Protein AF-V9GK54-F1 (afdb_monomer_lite)

Sequence (85 aa):
MNKGNLAMTGSLAELQACGQGYVWEAVISPEEFAQMEPRHIVATRTVPEGILCRFIGEYAPIDHAHAAVPTLEDGYLALLRKGAL

Foldseek 3Di:
DAPPDDLDDDDLVQLQCQLALFKWKDFDAPVVVVVDDVQQFDDWDQDPSHIITMGGGNDDPDDPIDGDRGHSVSSNVSSNVVVVD

Secondary structure (DSSP, 8-state):
-BTTB----S-HHHHHHTTTTSEEEEEE-HHHHHHS-GGGEEEEEEETTEEEEEEESSS-SSTT-EE----HHHHHHHHHHHTT-

pLDDT: mean 87.71, std 13.13, range [45.03, 98.12]

Structure (mmCIF, N/CA/C/O backbone):
data_AF-V9GK54-F1
#
_entry.id   AF-V9GK54-F1
#
loop_
_atom_site.group_PDB
_atom_site.id
_atom_site.type_symbol
_atom_site.label_atom_id
_atom_site.label_alt_id
_atom_site.label_comp_id
_atom_site.label_asym_id
_atom_site.label_entity_id
_atom_site.label_seq_id
_atom_site.pdbx_PDB_ins_code
_atom_site.Cartn_x
_atom_site.Cartn_y
_atom_site.Cartn_z
_atom_site.occupancy
_atom_site.B_iso_or_equiv
_atom_site.auth_seq_id
_atom_site.auth_comp_id
_atom_site.auth_asym_id
_atom_site.auth_atom_id
_atom_site.pdbx_PDB_model_num
ATOM 1 N N . MET A 1 1 ? 13.876 -10.733 -5.796 1.00 46.78 1 MET A N 1
ATOM 2 C CA . MET A 1 1 ? 13.993 -12.199 -5.964 1.00 46.78 1 MET A CA 1
ATOM 3 C C . MET A 1 1 ? 12.726 -12.820 -5.406 1.00 46.78 1 MET A C 1
ATOM 5 O O . MET A 1 1 ? 12.381 -12.491 -4.281 1.00 46.78 1 MET A O 1
ATOM 9 N N . ASN A 1 2 ? 12.030 -13.669 -6.159 1.00 52.06 2 ASN A N 1
ATOM 10 C CA . ASN A 1 2 ? 10.894 -14.442 -5.645 1.00 52.06 2 ASN A CA 1
ATOM 11 C C . ASN A 1 2 ? 11.278 -15.923 -5.721 1.0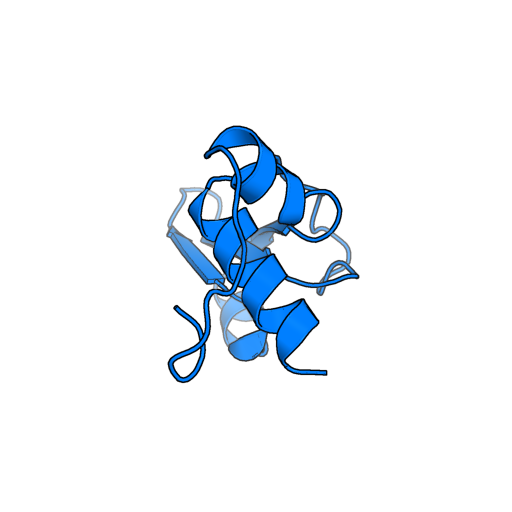0 52.06 2 ASN A C 1
ATOM 13 O O . ASN A 1 2 ? 11.585 -16.405 -6.808 1.00 52.06 2 ASN A O 1
ATOM 17 N N . LYS A 1 3 ? 11.346 -16.622 -4.580 1.00 58.47 3 LYS A N 1
ATOM 18 C CA . LYS A 1 3 ? 11.709 -18.055 -4.508 1.00 58.47 3 LYS A CA 1
ATOM 19 C C . LYS A 1 3 ? 12.990 -18.432 -5.290 1.00 58.47 3 LYS A C 1
ATOM 21 O O . LYS A 1 3 ? 13.030 -19.456 -5.958 1.00 58.47 3 LYS A O 1
ATOM 26 N N . GLY A 1 4 ? 14.030 -17.593 -5.239 1.00 58.47 4 GLY A N 1
ATOM 27 C CA . GLY A 1 4 ? 15.312 -17.849 -5.920 1.00 58.47 4 GLY A CA 1
ATOM 28 C C . GLY A 1 4 ? 15.355 -17.507 -7.416 1.00 58.47 4 GLY A C 1
ATOM 29 O O . GLY A 1 4 ? 16.417 -17.619 -8.017 1.00 58.47 4 GLY A O 1
ATOM 30 N N . ASN A 1 5 ? 14.254 -17.020 -8.000 1.00 55.91 5 ASN A N 1
ATOM 31 C CA . ASN A 1 5 ? 14.195 -16.606 -9.401 1.00 55.91 5 ASN A CA 1
ATOM 32 C C . ASN A 1 5 ? 14.150 -15.076 -9.550 1.00 55.91 5 ASN A C 1
ATOM 34 O O . ASN A 1 5 ? 13.632 -14.339 -8.693 1.00 55.91 5 ASN A O 1
ATOM 38 N N . LEU A 1 6 ? 14.720 -14.594 -10.656 1.00 60.31 6 LEU A N 1
ATOM 39 C CA . LEU A 1 6 ? 14.657 -13.198 -11.073 1.00 60.31 6 LEU A CA 1
ATOM 40 C C . LEU A 1 6 ? 13.204 -12.856 -11.420 1.00 60.31 6 LEU A C 1
ATOM 42 O O . LEU A 1 6 ? 12.676 -13.330 -12.417 1.00 60.31 6 LEU A O 1
ATOM 46 N N . ALA A 1 7 ? 12.549 -12.075 -10.558 1.00 64.31 7 ALA A N 1
ATOM 47 C CA . ALA A 1 7 ? 11.126 -11.759 -10.702 1.00 64.31 7 ALA A CA 1
ATOM 48 C C . ALA A 1 7 ? 10.851 -10.798 -11.872 1.00 64.31 7 ALA A C 1
ATOM 50 O O . ALA A 1 7 ? 9.770 -10.834 -12.446 1.00 64.31 7 ALA A O 1
ATOM 51 N N . MET A 1 8 ? 11.822 -9.943 -12.210 1.00 68.25 8 MET A N 1
ATOM 52 C CA . MET A 1 8 ? 11.763 -9.006 -13.331 1.00 68.25 8 MET A CA 1
ATOM 53 C C . MET A 1 8 ? 13.169 -8.468 -13.635 1.00 68.25 8 MET A C 1
ATOM 55 O O . MET A 1 8 ? 13.975 -8.288 -12.720 1.00 68.25 8 MET A O 1
ATOM 59 N N . THR A 1 9 ? 13.439 -8.171 -14.906 1.00 65.94 9 THR A N 1
ATOM 60 C CA . THR A 1 9 ? 14.533 -7.296 -15.359 1.00 65.94 9 THR A CA 1
ATOM 61 C C . THR A 1 9 ? 13.935 -5.999 -15.888 1.00 65.94 9 THR A C 1
ATOM 63 O O . THR A 1 9 ? 13.069 -6.057 -16.754 1.00 65.94 9 THR A O 1
ATOM 66 N N . GLY A 1 10 ? 14.384 -4.849 -15.391 1.00 75.00 10 GLY A N 1
ATOM 67 C CA . GLY A 1 10 ? 13.919 -3.539 -15.847 1.00 75.00 10 GLY A CA 1
ATOM 68 C C . GLY A 1 10 ? 14.372 -2.408 -14.925 1.00 75.00 10 GLY A C 1
ATOM 69 O O . GLY A 1 10 ? 15.060 -2.632 -13.928 1.00 75.00 10 GLY A O 1
ATOM 70 N N . SER A 1 11 ? 13.994 -1.189 -15.281 1.00 86.12 11 SER A N 1
ATOM 71 C CA . SER A 1 11 ? 14.189 0.037 -14.515 1.00 86.12 11 SER A CA 1
ATOM 72 C C . SER A 1 11 ? 13.240 0.128 -13.313 1.00 86.12 11 SER A C 1
ATOM 74 O O . SER A 1 11 ? 12.207 -0.540 -13.239 1.00 86.12 11 SER A O 1
ATOM 76 N N . LEU A 1 12 ? 13.564 1.017 -12.369 1.00 86.50 12 LEU A N 1
ATOM 77 C CA . LEU A 1 12 ? 12.694 1.311 -11.224 1.00 86.50 12 LEU A CA 1
ATOM 78 C C . LEU A 1 12 ? 11.325 1.855 -11.667 1.00 86.50 12 LEU A C 1
ATOM 80 O O . LEU A 1 12 ? 10.315 1.549 -11.041 1.00 86.50 12 LEU A O 1
ATOM 84 N N . ALA A 1 13 ? 11.284 2.615 -12.765 1.00 88.75 13 ALA A N 1
ATOM 85 C CA . ALA A 1 13 ? 10.043 3.145 -13.321 1.00 88.75 13 ALA A CA 1
ATOM 86 C C . ALA A 1 13 ? 9.132 2.027 -13.851 1.00 88.75 13 ALA A C 1
ATOM 88 O O . ALA A 1 13 ? 7.931 2.035 -13.593 1.00 88.75 13 ALA A O 1
ATOM 89 N N . GLU A 1 14 ? 9.702 1.032 -14.535 1.00 89.06 14 GLU A N 1
ATOM 90 C CA . GLU A 1 14 ? 8.954 -0.141 -15.002 1.00 89.06 14 GLU A CA 1
ATOM 91 C C . GLU A 1 14 ? 8.452 -0.988 -13.828 1.00 89.06 14 GLU A C 1
ATOM 93 O O . GLU A 1 14 ? 7.323 -1.479 -13.859 1.00 89.06 14 GLU A O 1
ATOM 98 N N . LEU A 1 15 ? 9.247 -1.105 -12.757 1.00 90.44 15 LEU A N 1
ATOM 99 C CA . LEU A 1 15 ? 8.812 -1.809 -11.554 1.00 90.44 15 LEU A CA 1
ATOM 100 C C . LEU A 1 15 ? 7.634 -1.083 -10.903 1.00 90.44 15 LEU A C 1
ATOM 102 O O . LEU A 1 15 ? 6.621 -1.710 -10.621 1.00 90.44 15 LEU A O 1
ATOM 106 N N . GLN A 1 16 ? 7.724 0.236 -10.728 1.00 92.94 16 GLN A N 1
ATOM 107 C CA . GLN A 1 16 ? 6.633 1.055 -10.198 1.00 92.94 16 GLN A CA 1
ATOM 108 C C . GLN A 1 16 ? 5.356 0.932 -11.051 1.00 92.94 16 GLN A C 1
ATOM 110 O O . GLN A 1 16 ? 4.265 0.751 -10.507 1.00 92.94 16 GLN A O 1
ATOM 115 N N . ALA A 1 17 ? 5.484 0.943 -12.382 1.00 93.06 17 ALA A N 1
ATOM 116 C CA . ALA A 1 17 ? 4.359 0.780 -13.304 1.00 93.06 17 ALA A CA 1
ATOM 117 C C . ALA A 1 17 ? 3.624 -0.566 -13.146 1.00 93.06 17 ALA A C 1
ATOM 119 O O . ALA A 1 17 ? 2.435 -0.654 -13.450 1.00 93.06 17 ALA A O 1
ATOM 120 N N . CYS A 1 18 ? 4.270 -1.607 -12.602 1.00 91.81 18 CYS A N 1
ATOM 121 C CA . CYS A 1 18 ? 3.617 -2.897 -12.344 1.00 91.81 18 CYS A CA 1
ATOM 122 C C . CYS A 1 18 ? 2.438 -2.803 -11.362 1.00 91.81 18 CYS A C 1
ATOM 124 O O . CYS A 1 18 ? 1.547 -3.661 -11.410 1.00 91.81 18 CYS A O 1
ATOM 126 N N . GLY A 1 19 ? 2.436 -1.788 -10.490 1.00 92.75 19 GLY A N 1
ATOM 127 C CA . GLY A 1 19 ? 1.361 -1.518 -9.535 1.00 92.75 19 GLY A CA 1
ATOM 128 C C . GLY A 1 19 ? 0.198 -0.723 -10.128 1.00 92.75 19 GLY A C 1
ATOM 129 O O . GLY A 1 19 ? -0.824 -0.541 -9.474 1.00 92.75 19 GLY A O 1
ATOM 130 N N . GLN A 1 20 ? 0.312 -0.227 -11.359 1.00 93.94 20 GLN A N 1
ATOM 131 C CA . GLN A 1 20 ? -0.707 0.649 -11.923 1.00 93.94 20 GLN A CA 1
ATOM 132 C C . GLN A 1 20 ? -2.018 -0.108 -12.157 1.00 93.94 20 GLN A C 1
ATOM 134 O O . GLN A 1 20 ? -2.026 -1.169 -12.778 1.00 93.94 20 GLN A O 1
ATOM 139 N N . GLY A 1 21 ? -3.119 0.429 -11.621 1.00 93.81 21 GLY A N 1
ATOM 140 C CA . GLY A 1 21 ? -4.426 -0.239 -11.610 1.00 93.81 21 GLY A CA 1
ATOM 141 C C . GLY A 1 21 ? -4.593 -1.310 -10.524 1.00 93.81 21 GLY A C 1
ATOM 142 O O . GLY A 1 21 ? -5.624 -1.966 -10.499 1.00 93.81 21 GLY A O 1
ATOM 143 N N . TYR A 1 22 ? -3.607 -1.488 -9.635 1.00 94.50 22 TYR A N 1
ATOM 144 C CA . TYR A 1 22 ? -3.648 -2.476 -8.549 1.00 94.50 22 TYR A CA 1
ATOM 145 C C . TYR A 1 22 ? -3.568 -1.853 -7.156 1.00 94.50 22 TYR A C 1
ATOM 147 O O . TYR A 1 22 ? -3.533 -2.588 -6.173 1.00 94.50 22 TYR A O 1
ATOM 155 N N . VAL A 1 23 ? -3.470 -0.529 -7.050 1.00 95.75 23 VAL A N 1
ATOM 156 C CA . VAL A 1 23 ? -3.196 0.152 -5.783 1.00 95.75 23 VAL A CA 1
ATOM 157 C C . VAL A 1 23 ? -4.319 1.111 -5.456 1.00 95.75 23 VAL A C 1
ATOM 159 O O . VAL A 1 23 ? -4.718 1.927 -6.291 1.00 95.75 23 VAL A O 1
ATOM 162 N N . TRP A 1 24 ? -4.790 1.015 -4.220 1.00 97.31 24 TRP A N 1
ATOM 163 C CA . TRP A 1 24 ? -5.934 1.766 -3.729 1.00 97.31 24 TRP A CA 1
ATOM 164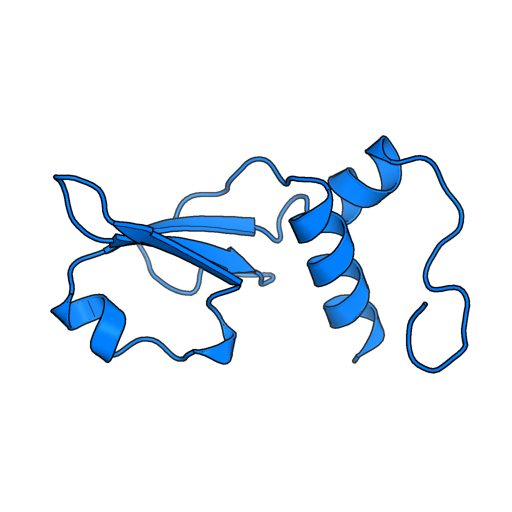 C C . TRP A 1 24 ? -5.612 2.397 -2.383 1.00 97.31 24 TRP A C 1
ATOM 166 O O . TRP A 1 24 ? -4.838 1.842 -1.602 1.00 97.31 24 TRP A O 1
ATOM 176 N N . GLU A 1 25 ? -6.237 3.529 -2.092 1.00 97.50 25 GLU A N 1
ATOM 177 C CA . GLU A 1 25 ? -6.146 4.199 -0.800 1.00 97.50 25 GLU A CA 1
ATOM 178 C C . GLU A 1 25 ? -7.520 4.607 -0.288 1.00 97.50 25 GLU A C 1
ATOM 180 O O . GLU A 1 25 ? -8.420 4.947 -1.055 1.00 97.50 25 GLU A O 1
ATOM 185 N N . ALA A 1 26 ? -7.671 4.585 1.031 1.00 97.81 26 ALA A N 1
ATOM 186 C CA . ALA A 1 26 ? -8.820 5.147 1.722 1.00 97.81 26 ALA A CA 1
ATOM 187 C C . ALA A 1 26 ? -8.417 5.590 3.123 1.00 97.81 26 ALA A C 1
ATOM 189 O O . ALA A 1 26 ? -7.552 4.975 3.748 1.00 97.81 26 ALA A O 1
ATOM 190 N N . VAL A 1 27 ? -9.079 6.624 3.632 1.00 98.12 27 VAL A N 1
ATOM 191 C CA . VAL A 1 27 ? -9.081 6.906 5.067 1.00 98.12 27 VAL A CA 1
ATOM 192 C C . VAL A 1 27 ? -10.305 6.221 5.650 1.00 98.12 27 VAL A C 1
ATOM 194 O O . VAL A 1 27 ? -11.416 6.531 5.234 1.00 98.12 27 VAL A O 1
ATOM 197 N N . ILE A 1 28 ? -10.083 5.299 6.582 1.00 97.19 28 ILE A N 1
ATOM 198 C CA . ILE A 1 28 ? -11.144 4.523 7.231 1.00 97.19 28 ILE A CA 1
ATOM 199 C C . ILE A 1 28 ? -11.150 4.760 8.737 1.00 97.19 28 ILE A C 1
ATOM 201 O O . ILE A 1 28 ? -10.134 5.163 9.320 1.00 97.19 28 ILE A O 1
ATOM 205 N N . SER A 1 29 ? -12.283 4.498 9.379 1.00 97.38 29 SER A N 1
ATOM 206 C CA . SER A 1 29 ? -12.380 4.565 10.835 1.00 97.38 29 SER A CA 1
ATOM 207 C C . SER A 1 29 ? -11.623 3.402 11.507 1.00 97.38 29 SER A C 1
ATOM 209 O O . SER A 1 29 ? -11.360 2.371 10.876 1.00 97.38 29 SER A O 1
ATOM 211 N N . PRO A 1 30 ? -11.265 3.513 12.800 1.00 95.62 30 PRO A N 1
ATOM 212 C CA . PRO A 1 30 ? -10.708 2.391 13.558 1.00 95.62 30 PRO A CA 1
ATOM 213 C C . PRO A 1 30 ? -11.624 1.157 13.581 1.00 95.62 30 PRO A C 1
ATOM 215 O O . PRO A 1 30 ? -11.137 0.027 13.564 1.00 95.62 30 PRO A O 1
ATOM 218 N N . GLU A 1 31 ? -12.942 1.362 13.604 1.00 96.00 31 GLU A N 1
ATOM 219 C CA . GLU A 1 31 ? -13.941 0.293 13.566 1.00 96.00 31 GLU A CA 1
ATOM 220 C C . GLU A 1 31 ? -13.947 -0.418 12.212 1.00 96.00 31 GLU A C 1
ATOM 222 O O . GLU A 1 31 ? -13.932 -1.647 12.181 1.00 96.00 31 GLU A O 1
ATOM 227 N N . GLU A 1 32 ? -13.916 0.329 11.104 1.00 95.12 32 GLU A N 1
ATOM 228 C CA . GLU A 1 32 ? -13.784 -0.244 9.760 1.00 95.12 32 GLU A CA 1
ATOM 229 C C . GLU A 1 32 ? -12.467 -1.013 9.623 1.00 95.12 32 GLU A C 1
ATOM 231 O O . GLU A 1 32 ? -12.463 -2.154 9.164 1.00 95.12 32 GLU A O 1
ATOM 236 N N . PHE A 1 33 ? -11.357 -0.438 10.099 1.00 94.62 33 PHE A N 1
ATOM 237 C CA . PHE A 1 33 ? -10.044 -1.086 10.085 1.00 94.62 33 PHE A CA 1
ATOM 238 C C . PHE A 1 33 ? -10.043 -2.425 10.831 1.00 94.62 33 PHE A C 1
ATOM 240 O O . PHE A 1 33 ? -9.456 -3.392 10.348 1.00 94.62 33 PHE A O 1
ATOM 247 N N . ALA A 1 34 ? -10.735 -2.516 11.969 1.00 93.56 34 ALA A N 1
ATOM 248 C CA . ALA A 1 34 ? -10.850 -3.756 12.734 1.00 93.56 34 ALA A CA 1
ATOM 249 C C . ALA A 1 34 ? -11.628 -4.868 12.001 1.00 93.56 34 ALA A C 1
ATOM 251 O O . ALA A 1 34 ? -11.455 -6.040 12.334 1.00 93.56 34 ALA A O 1
ATOM 252 N N . GLN A 1 35 ? -12.469 -4.519 11.020 1.00 92.75 35 GLN A N 1
ATOM 253 C CA . GLN A 1 35 ? -13.224 -5.472 10.194 1.00 92.75 35 GLN A CA 1
ATOM 254 C C . GLN A 1 35 ? -12.503 -5.844 8.890 1.00 92.75 35 GLN A C 1
ATOM 256 O O . GLN A 1 35 ? -12.960 -6.726 8.162 1.00 92.75 35 GLN A O 1
ATOM 261 N N . MET A 1 36 ? -11.389 -5.182 8.567 1.00 90.38 36 MET A N 1
ATOM 262 C CA . MET A 1 36 ? -10.673 -5.432 7.322 1.00 90.38 36 MET A CA 1
ATOM 263 C C . MET A 1 36 ? -9.913 -6.757 7.350 1.00 90.38 36 MET A C 1
ATOM 265 O O . MET A 1 36 ? -9.182 -7.065 8.288 1.00 90.38 36 MET A O 1
ATOM 269 N N . GLU A 1 37 ? -9.987 -7.490 6.239 1.00 88.38 37 GLU A N 1
ATOM 270 C CA . GLU A 1 37 ? -9.111 -8.631 5.974 1.00 88.38 37 GLU A CA 1
ATOM 271 C C . GLU A 1 37 ? -7.648 -8.157 5.844 1.00 88.38 37 GLU A C 1
ATOM 273 O O . GLU A 1 37 ? -7.313 -7.475 4.863 1.00 88.38 37 GLU A O 1
ATOM 278 N N . PRO A 1 38 ? -6.730 -8.538 6.762 1.00 85.38 38 PRO A N 1
ATOM 279 C CA . PRO A 1 38 ? -5.363 -8.000 6.794 1.00 85.38 38 PRO A CA 1
ATOM 280 C C . PRO A 1 38 ? -4.574 -8.250 5.508 1.00 85.38 38 PRO A C 1
ATOM 282 O O . PRO A 1 38 ? -3.643 -7.524 5.180 1.00 85.38 38 PRO A O 1
ATOM 285 N N . ARG A 1 39 ? -4.964 -9.274 4.741 1.00 85.38 39 ARG A N 1
ATOM 286 C CA . ARG A 1 39 ? -4.336 -9.640 3.466 1.00 85.38 39 ARG A CA 1
ATOM 287 C C . ARG A 1 39 ? -4.516 -8.575 2.385 1.00 85.38 39 ARG A C 1
ATOM 289 O O . ARG A 1 39 ? -3.759 -8.584 1.417 1.00 85.38 39 ARG A O 1
ATOM 296 N N . HIS A 1 40 ? -5.491 -7.678 2.503 1.00 84.81 40 HIS A N 1
ATOM 297 C CA . HIS A 1 40 ? -5.696 -6.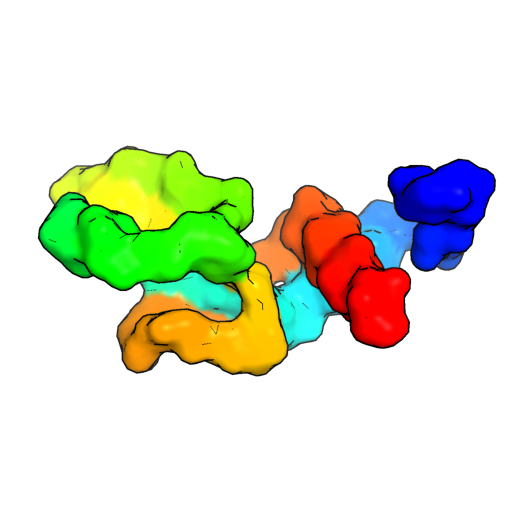601 1.533 1.00 84.81 40 HIS A CA 1
ATOM 298 C C . HIS A 1 40 ? -4.874 -5.348 1.845 1.00 84.81 40 HIS A C 1
ATOM 300 O O . HIS A 1 40 ? -4.656 -4.543 0.943 1.00 84.81 40 HIS A O 1
ATOM 306 N N . ILE A 1 41 ? -4.383 -5.203 3.079 1.00 92.50 41 ILE A N 1
ATOM 307 C CA . ILE A 1 41 ? -3.676 -4.014 3.559 1.00 92.50 41 ILE A CA 1
ATOM 308 C C . ILE A 1 41 ? -2.170 -4.216 3.403 1.00 92.50 41 ILE A C 1
ATOM 310 O O . ILE A 1 41 ? -1.619 -5.218 3.851 1.00 92.50 41 ILE A O 1
ATOM 314 N N . VAL A 1 42 ? -1.499 -3.254 2.771 1.00 92.88 42 VAL A N 1
ATOM 315 C CA . VAL A 1 42 ? -0.036 -3.267 2.602 1.00 92.88 42 VAL A CA 1
ATOM 316 C C . VAL A 1 42 ? 0.662 -2.190 3.419 1.00 92.88 42 VAL A C 1
ATOM 318 O O . VAL A 1 42 ? 1.811 -2.375 3.804 1.00 92.88 42 VAL A O 1
ATOM 321 N N . ALA A 1 43 ? -0.032 -1.096 3.734 1.00 93.31 43 ALA A N 1
ATOM 322 C CA . ALA A 1 43 ? 0.477 -0.062 4.621 1.00 93.31 43 ALA A CA 1
ATOM 323 C C . ALA A 1 43 ? -0.665 0.657 5.342 1.00 93.31 43 ALA A C 1
ATOM 325 O O . ALA A 1 43 ? -1.791 0.735 4.846 1.00 93.31 43 ALA A O 1
ATOM 326 N N . THR A 1 44 ? -0.348 1.216 6.506 1.00 95.62 44 THR A N 1
ATOM 327 C CA . THR A 1 44 ? -1.277 1.995 7.329 1.00 95.62 44 THR A CA 1
ATOM 328 C C . THR A 1 44 ? -0.572 3.212 7.900 1.00 95.62 44 THR A C 1
ATOM 330 O O . THR A 1 44 ? 0.573 3.111 8.346 1.00 95.62 44 THR A O 1
ATOM 333 N N . ARG A 1 45 ? -1.269 4.343 7.968 1.00 95.94 45 ARG A N 1
ATOM 334 C CA . ARG A 1 45 ? -0.798 5.554 8.640 1.00 95.94 45 ARG A CA 1
ATOM 335 C C . ARG A 1 45 ? -1.961 6.243 9.341 1.00 95.94 45 ARG A C 1
ATOM 337 O O . ARG A 1 45 ? -2.956 6.567 8.704 1.00 95.94 45 ARG A O 1
ATOM 344 N N . THR A 1 46 ? -1.821 6.525 10.631 1.00 96.94 46 THR A N 1
ATOM 345 C CA . THR A 1 46 ? -2.796 7.350 11.355 1.00 96.94 46 THR A CA 1
ATOM 346 C C . THR A 1 46 ? -2.747 8.791 10.848 1.00 96.94 46 THR A C 1
ATOM 348 O O . THR A 1 46 ? -1.668 9.370 10.705 1.00 96.94 46 THR A O 1
ATOM 351 N N . VAL A 1 47 ? -3.916 9.361 10.581 1.00 97.12 47 VAL A N 1
ATOM 352 C CA . VAL A 1 47 ? -4.136 10.755 10.175 1.00 97.12 47 VAL A CA 1
ATOM 353 C C . VAL A 1 47 ? -5.242 11.359 11.055 1.00 97.12 47 VAL A C 1
ATOM 355 O O . VAL A 1 47 ? -5.964 10.601 11.702 1.00 97.12 47 VAL A O 1
ATOM 358 N N . PRO A 1 48 ? -5.393 12.694 11.143 1.00 97.44 48 PRO A N 1
ATOM 359 C CA . PRO A 1 48 ? -6.448 13.305 11.962 1.00 97.44 48 PRO A CA 1
ATOM 360 C C . PRO A 1 48 ? -7.861 12.797 11.642 1.00 97.44 48 PRO A C 1
ATOM 362 O O . PRO A 1 48 ? -8.701 12.703 12.532 1.00 97.44 48 PRO A O 1
ATOM 365 N N . GLU A 1 49 ? -8.105 12.442 10.383 1.00 96.06 49 GLU A N 1
ATOM 366 C CA . GLU A 1 49 ? -9.393 11.985 9.869 1.00 96.06 49 GLU A CA 1
ATOM 367 C C . GLU A 1 49 ? -9.642 10.477 10.076 1.00 96.06 49 GLU A C 1
ATOM 369 O O . GLU A 1 49 ? -10.743 10.008 9.803 1.00 96.06 49 GLU A O 1
ATOM 374 N N . GLY A 1 50 ? -8.652 9.707 10.549 1.00 97.00 50 GLY A N 1
ATOM 375 C CA . GLY A 1 50 ? -8.768 8.259 10.747 1.00 97.00 50 GLY A CA 1
ATOM 376 C C . GLY A 1 50 ? -7.477 7.495 10.447 1.00 97.00 50 GLY A C 1
ATOM 377 O O . GLY A 1 50 ? -6.375 7.897 10.825 1.00 97.00 50 GLY A O 1
ATOM 378 N N . ILE A 1 51 ? -7.598 6.358 9.766 1.00 97.69 51 ILE A N 1
ATOM 379 C CA . ILE A 1 51 ? -6.466 5.518 9.368 1.00 97.69 51 ILE A CA 1
ATOM 380 C C . ILE A 1 51 ? -6.385 5.513 7.846 1.00 97.69 51 ILE A C 1
ATOM 382 O O . ILE A 1 51 ? -7.218 4.909 7.174 1.00 97.69 51 ILE A O 1
ATOM 386 N N . LEU A 1 52 ? -5.359 6.163 7.293 1.00 97.44 52 LEU A N 1
ATOM 387 C CA . LEU A 1 52 ? -5.033 6.029 5.879 1.00 97.44 52 LEU A CA 1
ATOM 388 C C . LEU A 1 52 ? -4.494 4.620 5.643 1.00 97.44 52 LEU A C 1
ATOM 390 O O . LEU A 1 52 ? -3.405 4.274 6.107 1.00 97.44 52 LEU A O 1
ATOM 394 N N . CYS A 1 53 ? -5.261 3.821 4.919 1.00 97.12 53 CYS A N 1
ATOM 395 C CA . CYS A 1 53 ? -4.897 2.479 4.515 1.00 97.12 53 CYS A CA 1
ATOM 396 C C . CYS A 1 53 ? -4.533 2.468 3.037 1.00 97.12 53 CYS A C 1
ATOM 398 O O . CYS A 1 53 ? -5.224 3.062 2.207 1.00 97.12 53 CYS A O 1
ATOM 400 N N . ARG A 1 54 ? -3.457 1.748 2.725 1.00 96.88 54 ARG A N 1
ATOM 401 C CA . ARG A 1 54 ? -3.052 1.432 1.362 1.00 96.88 54 ARG A CA 1
ATOM 402 C C . ARG A 1 54 ? -3.319 -0.037 1.102 1.00 96.88 54 ARG A C 1
ATOM 404 O O . ARG A 1 54 ? -2.930 -0.898 1.898 1.00 96.88 54 ARG A O 1
ATOM 411 N N . PHE A 1 55 ? -3.970 -0.312 -0.017 1.00 95.19 55 PHE A N 1
ATOM 412 C CA . PHE A 1 55 ? -4.396 -1.642 -0.415 1.00 95.19 55 PHE A CA 1
ATOM 413 C C . PHE A 1 55 ? -3.775 -2.040 -1.742 1.00 95.19 55 PHE A C 1
ATOM 415 O O . PHE A 1 55 ? -3.463 -1.187 -2.577 1.00 95.19 55 PHE A O 1
ATOM 422 N N . ILE A 1 56 ? -3.661 -3.351 -1.952 1.00 92.06 56 ILE A N 1
ATOM 423 C CA . ILE A 1 56 ? -3.201 -3.897 -3.224 1.00 92.06 56 ILE A CA 1
ATOM 424 C C . ILE A 1 56 ? -4.114 -5.026 -3.719 1.00 92.06 56 ILE A C 1
ATOM 426 O O . ILE A 1 56 ? -4.394 -5.986 -2.996 1.00 92.06 56 ILE A O 1
ATOM 430 N N . GLY A 1 57 ? -4.571 -4.929 -4.963 1.00 91.31 57 GLY A N 1
ATOM 431 C CA . GLY A 1 57 ? -5.513 -5.866 -5.572 1.00 91.31 57 GLY A CA 1
ATOM 432 C C . GLY A 1 57 ? -6.106 -5.323 -6.869 1.00 91.31 57 GLY A C 1
ATOM 433 O O . GLY A 1 57 ? -6.078 -4.122 -7.111 1.00 91.31 57 GLY A O 1
ATOM 434 N N . GLU A 1 58 ? -6.638 -6.215 -7.704 1.00 90.81 58 GLU A N 1
ATOM 435 C CA . GLU A 1 58 ? -7.271 -5.847 -8.983 1.00 90.81 58 GLU A CA 1
ATOM 436 C C . GLU A 1 58 ? -8.522 -4.974 -8.793 1.00 90.81 58 GLU A C 1
ATOM 438 O O . GLU A 1 58 ? -8.826 -4.126 -9.627 1.00 90.81 58 GLU A O 1
ATOM 443 N N . TYR A 1 59 ? -9.204 -5.132 -7.657 1.00 92.00 59 TYR A N 1
ATOM 444 C CA . TYR A 1 59 ? -10.385 -4.361 -7.289 1.00 92.00 59 TYR A CA 1
ATOM 445 C C . TYR A 1 59 ? -10.176 -3.651 -5.954 1.00 92.00 59 TYR A C 1
ATOM 447 O O . TYR A 1 59 ? -9.453 -4.142 -5.080 1.00 92.00 59 TYR A O 1
ATOM 455 N N . ALA A 1 60 ? -10.844 -2.509 -5.796 1.00 92.81 60 ALA A N 1
ATOM 456 C CA . ALA A 1 60 ? -10.936 -1.816 -4.522 1.00 92.81 60 ALA A CA 1
ATOM 457 C C . ALA A 1 60 ? -11.607 -2.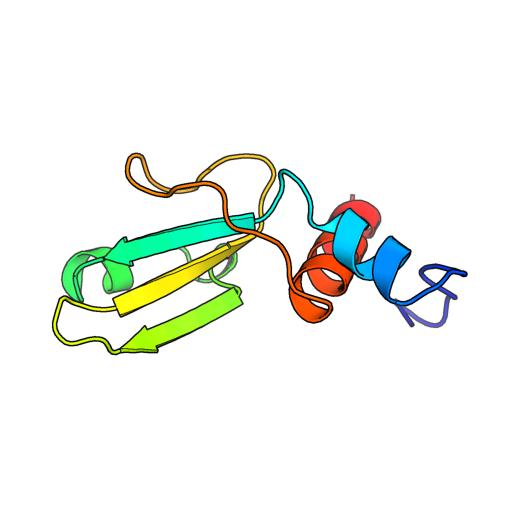738 -3.483 1.00 92.81 60 ALA A C 1
ATOM 459 O O . ALA A 1 60 ? -12.684 -3.268 -3.757 1.00 92.81 60 ALA A O 1
ATOM 460 N N . PRO A 1 61 ? -11.004 -2.949 -2.299 1.00 90.88 61 PRO A N 1
ATOM 461 C CA . PRO A 1 61 ? -11.579 -3.838 -1.290 1.00 90.88 61 PRO A CA 1
ATOM 462 C C . PRO A 1 61 ? -12.762 -3.210 -0.537 1.00 90.88 61 PRO A C 1
ATOM 464 O O . PRO A 1 61 ? -13.450 -3.919 0.192 1.00 90.88 61 PRO A O 1
ATOM 467 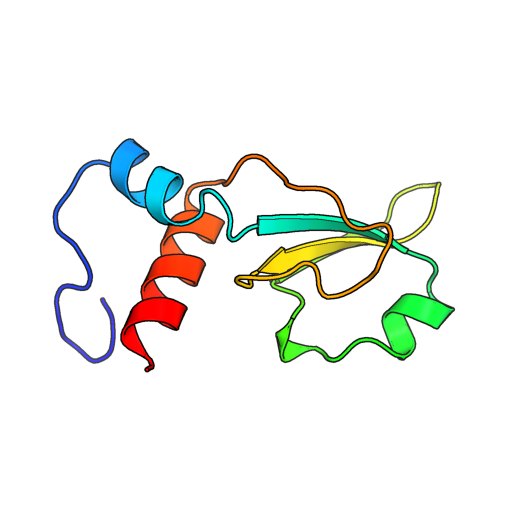N N . ILE A 1 62 ? -12.972 -1.898 -0.686 1.00 93.50 62 ILE A N 1
ATOM 468 C CA . ILE A 1 62 ? -14.039 -1.115 -0.053 1.00 93.50 62 ILE A CA 1
ATOM 469 C C . ILE A 1 62 ? -14.524 -0.020 -1.011 1.00 93.50 62 ILE A C 1
ATOM 471 O O . ILE A 1 62 ? -13.739 0.510 -1.800 1.00 93.50 62 ILE A O 1
ATOM 475 N N . ASP A 1 63 ? -15.801 0.347 -0.903 1.00 93.06 63 ASP A N 1
ATOM 476 C CA . ASP A 1 63 ? -16.496 1.199 -1.881 1.00 93.06 63 ASP A CA 1
ATOM 477 C C . ASP A 1 63 ? -15.907 2.607 -2.032 1.00 93.06 63 ASP A C 1
ATOM 479 O O . ASP A 1 63 ? -15.953 3.193 -3.111 1.00 93.06 63 ASP A O 1
ATOM 483 N N . HIS A 1 64 ? -15.358 3.168 -0.955 1.00 94.94 64 HIS A N 1
ATOM 484 C CA . HIS A 1 64 ? -14.827 4.532 -0.942 1.00 94.94 64 HIS A CA 1
ATOM 485 C C . HIS A 1 64 ? -13.299 4.589 -1.116 1.00 94.94 64 HIS A C 1
ATOM 487 O O . HIS A 1 64 ? -12.701 5.660 -0.974 1.00 94.94 64 HIS A O 1
ATOM 493 N N . ALA A 1 65 ? -12.651 3.460 -1.428 1.00 96.88 65 ALA A N 1
ATOM 494 C CA . ALA A 1 65 ? -11.247 3.471 -1.812 1.00 96.88 65 ALA A CA 1
ATOM 495 C C . ALA A 1 65 ? -11.077 4.026 -3.229 1.00 96.88 65 ALA A C 1
ATOM 497 O O . ALA A 1 65 ? -11.837 3.718 -4.145 1.00 96.88 65 ALA A O 1
ATOM 498 N N . HIS A 1 66 ? -10.045 4.838 -3.417 1.00 97.06 66 HIS A N 1
ATOM 499 C CA . HIS A 1 66 ? -9.715 5.450 -4.698 1.00 97.06 66 HIS A CA 1
ATOM 500 C C . HIS A 1 66 ? -8.388 4.916 -5.224 1.00 97.06 66 HIS A C 1
ATOM 502 O O . HIS A 1 66 ? -7.513 4.514 -4.458 1.00 97.06 66 HIS A O 1
ATOM 508 N N . ALA A 1 67 ? -8.239 4.905 -6.548 1.00 96.94 67 ALA A N 1
ATOM 509 C CA . ALA A 1 67 ? -6.992 4.504 -7.179 1.00 96.94 67 ALA A CA 1
ATOM 510 C C . ALA A 1 67 ? -5.861 5.451 -6.754 1.00 96.94 67 ALA A C 1
ATOM 512 O O . ALA A 1 67 ? -6.010 6.673 -6.816 1.00 96.94 67 ALA A O 1
ATOM 513 N N . ALA A 1 68 ? -4.726 4.882 -6.357 1.00 96.31 68 ALA A N 1
ATOM 514 C CA . ALA A 1 68 ? -3.558 5.639 -5.935 1.00 96.31 68 ALA A CA 1
ATOM 515 C C . ALA A 1 68 ? -2.401 5.470 -6.923 1.00 96.31 68 ALA A C 1
ATOM 517 O O . ALA A 1 68 ? -2.252 4.438 -7.582 1.00 96.31 68 ALA A O 1
ATOM 518 N N . VAL A 1 69 ? -1.548 6.493 -7.014 1.00 95.56 69 VAL A N 1
ATOM 519 C CA . VAL A 1 69 ? -0.314 6.407 -7.802 1.00 95.56 69 VAL A CA 1
ATOM 520 C C . VAL A 1 69 ? 0.625 5.406 -7.116 1.00 95.56 69 VAL A C 1
ATOM 522 O O . VAL A 1 69 ? 0.940 5.602 -5.937 1.00 95.56 69 VAL A O 1
ATOM 525 N N . PRO A 1 70 ? 1.079 4.341 -7.802 1.00 95.25 70 PRO A N 1
ATOM 526 C CA . PRO A 1 70 ? 1.968 3.350 -7.208 1.00 95.25 70 PRO A CA 1
ATOM 527 C C . PRO A 1 70 ? 3.326 3.946 -6.844 1.00 95.25 70 PRO A C 1
ATOM 529 O O . PRO A 1 70 ? 3.876 4.764 -7.582 1.00 95.25 70 PRO A O 1
ATOM 532 N N . THR A 1 71 ? 3.891 3.476 -5.741 1.00 94.00 71 THR A N 1
ATOM 533 C CA . THR A 1 71 ? 5.305 3.614 -5.394 1.00 94.00 71 THR A CA 1
ATOM 534 C C . THR A 1 71 ? 6.091 2.414 -5.932 1.00 94.00 71 THR A C 1
ATOM 536 O O . THR A 1 71 ? 5.523 1.454 -6.461 1.00 94.00 71 THR A O 1
ATOM 539 N N . LEU A 1 72 ? 7.416 2.439 -5.781 1.00 92.19 72 LEU A N 1
ATOM 540 C CA . LEU A 1 72 ? 8.261 1.298 -6.133 1.00 92.19 72 LEU A CA 1
ATOM 541 C C . LEU A 1 72 ? 7.902 0.033 -5.331 1.00 92.19 72 LEU A C 1
ATOM 543 O O . LEU A 1 72 ? 7.910 -1.068 -5.880 1.00 92.19 72 LEU A O 1
ATOM 547 N N . GLU A 1 73 ? 7.573 0.199 -4.047 1.00 91.38 73 GLU A N 1
ATOM 548 C CA . GLU A 1 73 ? 7.168 -0.897 -3.164 1.00 91.38 73 GLU A CA 1
ATOM 549 C C . GLU A 1 73 ? 5.864 -1.538 -3.646 1.00 91.38 73 GLU A C 1
ATOM 551 O O . GLU A 1 73 ? 5.785 -2.760 -3.764 1.00 91.38 73 GLU A O 1
ATOM 556 N N . ASP A 1 74 ? 4.877 -0.728 -4.034 1.00 93.50 74 ASP A N 1
ATOM 557 C CA . ASP A 1 74 ? 3.619 -1.246 -4.577 1.00 93.50 74 ASP A CA 1
ATOM 558 C C . ASP A 1 74 ? 3.826 -2.001 -5.887 1.00 93.50 7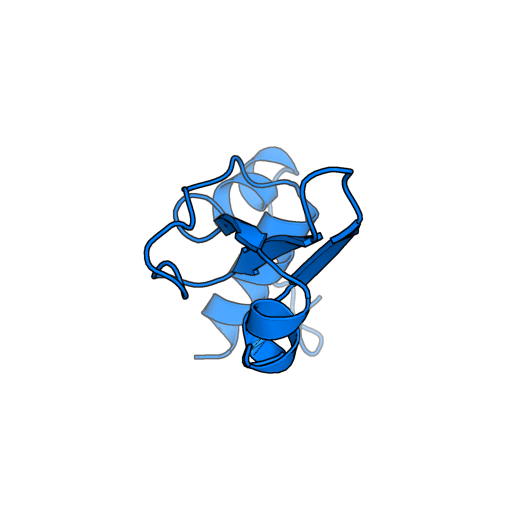4 ASP A C 1
ATOM 560 O O . ASP A 1 74 ? 3.243 -3.062 -6.101 1.00 93.50 74 ASP A O 1
ATOM 564 N N . GLY A 1 75 ? 4.686 -1.468 -6.757 1.00 91.81 75 GLY A N 1
ATOM 565 C CA . GLY A 1 75 ? 5.076 -2.125 -7.996 1.00 91.81 75 GLY A CA 1
ATOM 566 C C . GLY A 1 75 ? 5.660 -3.517 -7.758 1.00 91.81 75 GLY A C 1
ATOM 567 O O . GLY A 1 75 ? 5.265 -4.493 -8.400 1.00 91.81 75 GLY A O 1
ATOM 568 N N . TYR A 1 76 ? 6.540 -3.628 -6.762 1.00 89.25 76 TYR A N 1
ATOM 569 C CA . TYR A 1 76 ? 7.109 -4.900 -6.333 1.00 89.25 76 TYR A CA 1
ATOM 570 C C . TYR A 1 76 ? 6.063 -5.856 -5.743 1.00 89.25 76 TYR A C 1
ATOM 572 O O . TYR A 1 76 ? 6.021 -7.031 -6.118 1.00 89.25 76 TYR A O 1
ATOM 580 N N . LEU A 1 77 ? 5.187 -5.374 -4.861 1.00 89.94 77 LEU A N 1
ATOM 581 C CA . LEU A 1 77 ? 4.137 -6.192 -4.250 1.00 89.94 77 LEU A CA 1
ATOM 582 C C . LEU A 1 77 ? 3.114 -6.688 -5.285 1.00 89.94 77 LEU A C 1
ATOM 584 O O . LEU A 1 77 ? 2.708 -7.852 -5.235 1.00 89.94 77 LEU A O 1
ATOM 588 N N . ALA A 1 78 ? 2.738 -5.851 -6.256 1.00 89.56 78 ALA A N 1
ATOM 589 C CA . ALA A 1 78 ? 1.835 -6.227 -7.343 1.00 89.56 78 ALA A CA 1
ATOM 590 C C . ALA A 1 78 ? 2.453 -7.323 -8.220 1.00 89.56 78 ALA A C 1
ATOM 592 O O . ALA A 1 78 ? 1.783 -8.300 -8.558 1.00 89.56 78 ALA A O 1
ATOM 593 N N . LEU A 1 79 ? 3.744 -7.197 -8.544 1.00 88.06 79 LEU A N 1
ATOM 594 C CA . LEU A 1 79 ? 4.491 -8.207 -9.291 1.00 88.06 79 LEU A CA 1
ATOM 595 C C . LEU A 1 79 ? 4.526 -9.553 -8.549 1.00 88.06 79 LEU A C 1
ATOM 597 O O . LEU A 1 79 ? 4.281 -10.598 -9.154 1.00 88.06 79 LEU A O 1
ATOM 601 N N . LEU A 1 80 ? 4.784 -9.542 -7.236 1.00 85.31 80 LEU A N 1
ATOM 602 C CA . LEU A 1 80 ? 4.786 -10.762 -6.423 1.00 85.31 80 LEU A CA 1
ATOM 603 C C . LEU A 1 80 ? 3.415 -11.443 -6.384 1.00 85.31 80 LEU A C 1
ATOM 605 O O . LEU A 1 80 ? 3.356 -12.670 -6.447 1.00 85.31 80 LEU A O 1
ATOM 609 N N . ARG A 1 81 ? 2.324 -10.670 -6.303 1.00 81.12 81 ARG A N 1
ATOM 610 C CA . ARG A 1 81 ? 0.957 -11.216 -6.319 1.00 81.12 81 ARG A CA 1
ATOM 611 C C . ARG A 1 81 ? 0.572 -11.793 -7.677 1.00 81.12 81 ARG A C 1
ATOM 613 O O . ARG A 1 81 ? -0.029 -12.860 -7.711 1.00 81.12 81 ARG A O 1
ATOM 620 N N . LYS A 1 82 ? 0.970 -11.151 -8.781 1.00 72.69 82 LYS A N 1
ATOM 621 C CA . LYS A 1 82 ? 0.758 -11.672 -10.145 1.00 72.69 82 LYS A CA 1
ATOM 622 C C . LYS A 1 82 ? 1.486 -12.998 -10.383 1.00 72.69 82 LYS A C 1
ATOM 624 O O . LYS A 1 82 ? 0.943 -13.869 -11.044 1.00 72.69 82 LYS A O 1
ATOM 629 N N . GLY A 1 83 ? 2.689 -13.164 -9.830 1.00 63.28 83 GLY A N 1
ATOM 630 C CA . GLY A 1 83 ? 3.476 -14.400 -9.950 1.00 63.28 83 GLY A CA 1
ATOM 631 C C . GLY A 1 83 ? 3.144 -15.496 -8.927 1.00 63.28 83 GLY A C 1
ATOM 632 O O . GLY A 1 83 ? 3.848 -16.504 -8.884 1.00 63.28 83 GLY A O 1
ATOM 633 N N . ALA A 1 84 ? 2.154 -15.282 -8.055 1.00 57.12 84 ALA A N 1
ATOM 634 C CA . ALA A 1 84 ? 1.678 -16.272 -7.086 1.00 57.12 84 ALA A CA 1
ATOM 635 C C . ALA A 1 84 ? 0.407 -17.015 -7.547 1.00 57.12 84 ALA A C 1
ATOM 637 O O . ALA A 1 84 ? -0.038 -17.914 -6.830 1.00 57.12 84 ALA A O 1
ATOM 638 N N . LEU A 1 85 ? -0.147 -16.634 -8.705 1.00 45.03 85 LEU A N 1
ATOM 639 C CA . LEU A 1 85 ? -1.195 -17.352 -9.436 1.00 45.03 85 LEU A CA 1
ATOM 640 C C . LEU A 1 85 ? -0.593 -18.448 -10.323 1.00 45.03 85 LEU A C 1
ATOM 642 O O . LEU A 1 85 ? 0.494 -18.209 -10.897 1.00 45.03 85 LEU A O 1
#

Radius of gyration: 13.78 Å; chains: 1; bounding box: 32×31×29 Å